Protein AF-A0A5C8JK02-F1 (afdb_monomer)

Nearest PDB structures (foldseek):
  8xi2-assembly1_g  TM=6.910E-01  e=1.265E-02  Chlamydomonas reinhardtii
  7evo-assembly1_f  TM=6.483E-01  e=3.246E-02  Homo sapiens
  3jcm-assembly1_X  TM=5.845E-01  e=3.246E-02  Saccharomyces cerevisiae S288C
  7a5p-assembly1_b  TM=5.838E-01  e=1.039E-01  Homo sapiens
  2fhd-assembly1_A  TM=5.444E-01  e=1.190E+00  Schizosaccharomyces pombe

Secondary structure (DSSP, 8-state):
--GGGGBT-EEEEEETTS-EEEEEEEEEE-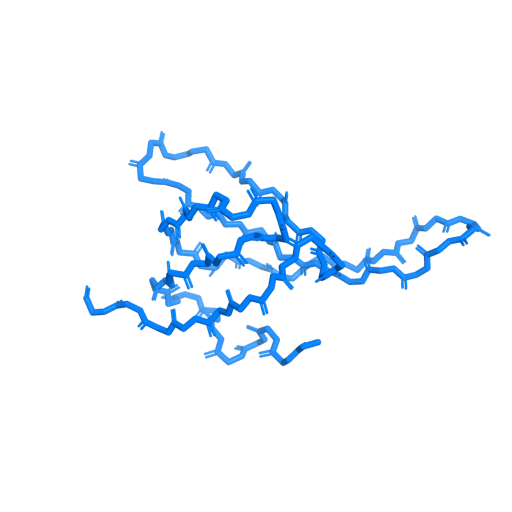--STT----EEEEE-TTS-EEEEEGGGEEEEEE--

pLDDT: mean 88.68, std 9.55, range [57.47, 96.31]

Radius of gyration: 11.31 Å; Cα contacts (8 Å, |Δi|>4): 132; chains: 1; bounding box: 30×21×29 Å

Solvent-accessible surface area (backbone atoms only — not comparable to full-atom values): 3814 Å² total; per-residue (Å²): 130,82,61,77,85,38,56,81,29,41,28,39,35,32,31,68,88,69,50,74,49,65,30,28,29,69,48,76,42,75,41,83,52,104,86,57,79,50,45,28,33,32,27,38,32,93,84,73,47,79,44,81,45,45,50,90,48,49,64,47,77,43,82,43,137

Foldseek 3Di:
DPCVVQAQFWKWWAFPVRDIATFGFHAKAFDDDDPDTWIWTWGQHPVRDTDIDTPNGTPDMDTDD

Sequence (65 aa):
MEFEKYFDKKVKIVLTDKKTFVGVVYDKTYGEDDDSFVDGILIDSSDGALIELKENEIQSIESAD

Mean predicted aligned error: 4.36 Å

Structure (mmCIF, N/CA/C/O backbone):
data_AF-A0A5C8JK02-F1
#
_entry.id   AF-A0A5C8JK02-F1
#
loop_
_atom_site.group_PDB
_atom_site.id
_atom_site.type_symbol
_atom_site.label_atom_id
_atom_site.label_alt_id
_atom_site.label_comp_id
_atom_site.label_asym_id
_atom_site.label_entity_id
_atom_site.label_seq_id
_atom_site.pdbx_PDB_ins_code
_atom_site.Cartn_x
_atom_site.Cartn_y
_atom_site.Cartn_z
_atom_site.occupancy
_atom_site.B_iso_or_equiv
_atom_site.auth_seq_id
_atom_site.auth_comp_id
_atom_site.auth_asym_id
_atom_site.auth_atom_id
_atom_site.pdbx_PDB_model_num
ATOM 1 N N . MET A 1 1 ? 8.985 2.708 0.557 1.00 81.19 1 MET A N 1
ATOM 2 C CA . MET A 1 1 ? 8.127 2.956 1.740 1.00 81.19 1 MET A CA 1
ATOM 3 C C . MET A 1 1 ? 8.133 1.701 2.604 1.00 81.19 1 MET A C 1
ATOM 5 O O . MET A 1 1 ? 8.271 0.613 2.071 1.00 81.19 1 MET A O 1
ATOM 9 N N . GLU A 1 2 ? 7.987 1.803 3.928 1.00 87.88 2 GLU A N 1
ATOM 10 C CA . GLU A 1 2 ? 7.900 0.612 4.798 1.00 87.88 2 GLU A CA 1
ATOM 11 C C . GLU A 1 2 ? 6.478 0.025 4.776 1.00 87.88 2 GLU A C 1
ATOM 13 O O . GLU A 1 2 ? 5.694 0.257 5.696 1.00 87.88 2 GLU A O 1
ATOM 18 N N . PHE A 1 3 ? 6.104 -0.681 3.706 1.00 88.94 3 PHE A N 1
ATOM 19 C CA . PHE A 1 3 ? 4.741 -1.205 3.532 1.00 88.94 3 PHE A CA 1
ATOM 20 C C . PHE A 1 3 ? 4.349 -2.284 4.548 1.00 88.94 3 PHE A C 1
ATOM 22 O O . PHE A 1 3 ? 3.191 -2.378 4.945 1.00 88.94 3 PHE A O 1
ATOM 29 N N . GLU A 1 4 ? 5.329 -3.036 5.0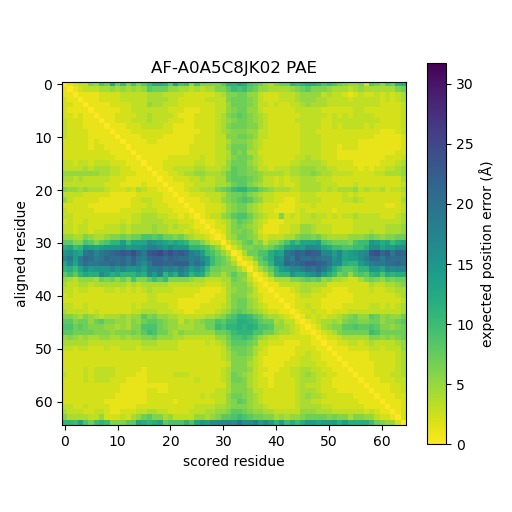40 1.00 89.62 4 GLU A N 1
ATOM 30 C CA . GLU A 1 4 ? 5.160 -4.169 5.959 1.00 89.62 4 GLU A CA 1
A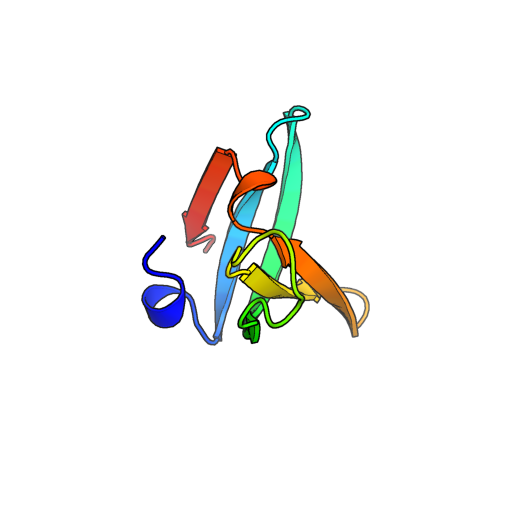TOM 31 C C . GLU A 1 4 ? 4.467 -3.771 7.270 1.00 89.62 4 GLU A C 1
ATOM 33 O O . GLU A 1 4 ? 3.765 -4.571 7.884 1.00 89.62 4 GLU A O 1
ATOM 38 N N . LYS A 1 5 ? 4.595 -2.506 7.693 1.00 92.62 5 LYS A N 1
ATOM 39 C CA . LYS A 1 5 ? 3.919 -2.009 8.900 1.00 92.62 5 LYS A CA 1
ATOM 40 C C . LYS A 1 5 ? 2.406 -1.858 8.733 1.00 92.62 5 LYS A C 1
ATOM 42 O O . LYS A 1 5 ? 1.720 -1.630 9.735 1.00 92.62 5 LYS A O 1
ATOM 47 N N . TYR A 1 6 ? 1.901 -1.945 7.505 1.00 93.25 6 TYR A N 1
ATOM 48 C CA . TYR A 1 6 ? 0.491 -1.794 7.161 1.00 93.25 6 TYR A CA 1
ATOM 49 C C . TYR A 1 6 ? -0.199 -3.114 6.793 1.00 93.25 6 TYR A C 1
ATOM 51 O O . TYR A 1 6 ? -1.405 -3.087 6.579 1.00 93.25 6 TYR A O 1
ATOM 59 N N . PHE A 1 7 ? 0.510 -4.248 6.755 1.00 92.94 7 PHE A N 1
ATOM 60 C CA . PHE A 1 7 ? -0.090 -5.555 6.458 1.00 92.94 7 PHE A CA 1
ATOM 61 C C . PHE A 1 7 ? -1.250 -5.892 7.394 1.00 92.94 7 PHE A C 1
ATOM 63 O O . PHE A 1 7 ? -1.174 -5.638 8.600 1.00 92.94 7 PHE A O 1
ATOM 70 N N . ASP A 1 8 ? -2.328 -6.413 6.807 1.00 92.88 8 ASP A N 1
ATOM 71 C CA . ASP A 1 8 ? -3.623 -6.689 7.436 1.00 92.88 8 ASP A CA 1
ATOM 72 C C . ASP A 1 8 ? -4.277 -5.470 8.109 1.00 92.88 8 ASP A C 1
ATOM 74 O O . ASP A 1 8 ? -5.239 -5.599 8.872 1.00 92.88 8 ASP A O 1
ATOM 78 N N . LYS A 1 9 ? -3.785 -4.254 7.835 1.00 93.44 9 LYS A N 1
ATOM 79 C CA . LYS A 1 9 ? -4.373 -3.015 8.341 1.00 93.44 9 LYS A CA 1
ATOM 80 C C . LYS A 1 9 ? -5.161 -2.329 7.251 1.00 93.44 9 LYS A C 1
ATOM 82 O O . LYS A 1 9 ? -4.729 -2.200 6.105 1.00 93.44 9 LYS A O 1
ATOM 87 N N . LYS A 1 10 ? -6.309 -1.808 7.664 1.00 94.50 10 LYS A N 1
ATOM 88 C CA . LYS A 1 10 ? -7.062 -0.844 6.884 1.00 94.50 10 LYS A CA 1
ATOM 89 C C . LYS A 1 10 ? -6.250 0.446 6.796 1.00 94.50 10 LYS A C 1
ATOM 91 O O . LYS A 1 10 ? -5.791 0.984 7.804 1.00 94.50 10 LYS A O 1
ATOM 96 N N .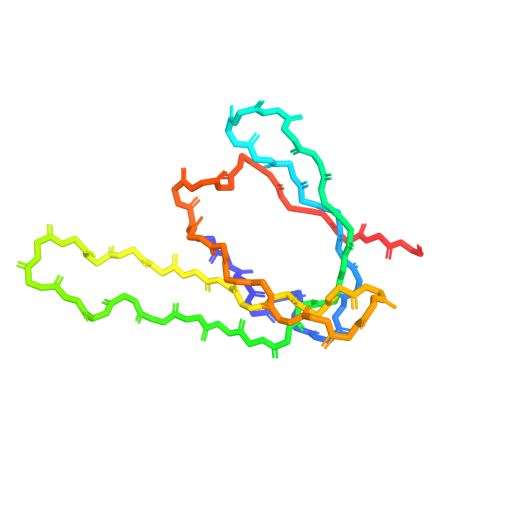 VAL A 1 11 ? -6.057 0.930 5.581 1.00 94.75 11 VAL A N 1
ATOM 97 C CA . VAL A 1 11 ? -5.277 2.126 5.284 1.00 94.75 11 VAL A CA 1
ATOM 98 C C . VAL A 1 11 ? -6.065 3.062 4.397 1.00 94.75 11 VAL A C 1
ATOM 100 O O . VAL A 1 11 ? -6.904 2.645 3.599 1.00 94.75 11 VAL A O 1
ATOM 103 N N . LYS A 1 12 ? -5.758 4.346 4.525 1.00 95.25 12 LYS A N 1
ATOM 104 C CA . LYS A 1 12 ? -6.114 5.368 3.558 1.00 95.25 12 LYS A CA 1
ATOM 105 C C . LYS A 1 12 ? -4.869 5.725 2.760 1.00 95.25 12 LYS A C 1
ATOM 107 O O . LYS A 1 12 ? -3.818 6.030 3.322 1.00 95.25 12 LYS A O 1
ATOM 112 N N . ILE A 1 13 ? -5.002 5.689 1.444 1.00 95.12 13 ILE A N 1
ATOM 113 C CA . ILE A 1 13 ? -3.921 5.932 0.497 1.00 95.12 13 ILE A CA 1
ATOM 114 C C . ILE A 1 13 ? -4.300 7.128 -0.357 1.00 95.12 13 ILE A C 1
ATOM 116 O O . ILE A 1 13 ? -5.407 7.191 -0.885 1.00 95.12 13 ILE A O 1
ATOM 120 N N . VAL A 1 14 ? -3.381 8.074 -0.500 1.00 96.19 14 VAL A N 1
ATOM 121 C CA . VAL A 1 14 ? -3.499 9.193 -1.435 1.00 96.19 14 VAL A CA 1
ATOM 122 C C . VAL A 1 14 ? -2.499 8.957 -2.551 1.00 96.19 14 VAL A C 1
ATOM 124 O O . VAL A 1 14 ? -1.308 8.796 -2.283 1.00 96.19 14 VAL A O 1
ATOM 127 N N . LEU A 1 15 ? -2.977 8.936 -3.790 1.00 95.88 15 LEU A N 1
ATOM 128 C CA . LEU A 1 15 ? -2.138 8.798 -4.974 1.00 95.88 15 LEU A CA 1
ATOM 129 C C . LEU A 1 15 ? -1.584 10.150 -5.433 1.00 95.88 15 LEU A C 1
ATOM 131 O O . LEU A 1 15 ? -2.084 11.218 -5.067 1.00 95.88 15 LEU A O 1
ATOM 135 N N . THR A 1 16 ? -0.559 10.112 -6.280 1.00 96.00 16 THR A N 1
ATOM 136 C CA . THR A 1 16 ? 0.061 11.306 -6.875 1.00 96.00 16 THR A CA 1
ATOM 137 C C . THR A 1 16 ? -0.920 12.137 -7.709 1.00 96.00 16 THR A C 1
ATOM 139 O O . THR A 1 16 ? -0.816 13.367 -7.728 1.00 96.00 16 THR A O 1
ATOM 142 N N . ASP A 1 17 ? -1.933 11.502 -8.308 1.00 95.88 17 ASP A N 1
ATOM 143 C CA . ASP A 1 17 ? -3.035 12.150 -9.035 1.00 95.88 17 ASP A CA 1
ATOM 144 C C . ASP A 1 17 ? -4.154 12.708 -8.126 1.00 95.88 17 ASP A C 1
ATOM 146 O O . ASP A 1 17 ? -5.181 13.178 -8.617 1.00 95.88 17 ASP A O 1
ATOM 150 N N . LYS A 1 18 ? -3.943 12.699 -6.801 1.00 94.12 18 LYS A N 1
ATOM 151 C CA . LYS A 1 18 ? -4.874 13.147 -5.750 1.00 94.12 18 LYS A CA 1
ATOM 152 C C . LYS A 1 18 ? -6.104 12.264 -5.546 1.00 94.12 18 LYS A C 1
ATOM 154 O O . LYS A 1 18 ? -6.960 12.621 -4.730 1.00 94.12 18 LYS A O 1
ATOM 159 N N . LYS A 1 19 ? -6.202 11.102 -6.199 1.00 93.94 19 LYS A N 1
ATOM 160 C CA . LYS A 1 19 ? -7.218 10.108 -5.834 1.00 93.94 19 LYS A CA 1
ATOM 161 C C . LYS A 1 19 ? -6.928 9.538 -4.453 1.00 93.94 19 LYS A C 1
ATOM 163 O O . LYS A 1 19 ? -5.779 9.419 -4.036 1.00 93.94 19 LYS A O 1
ATOM 168 N N . THR A 1 20 ? -7.994 9.206 -3.734 1.00 93.06 20 THR A N 1
ATOM 169 C CA . THR A 1 20 ? -7.914 8.595 -2.406 1.00 93.06 20 THR A CA 1
ATOM 170 C C . THR A 1 20 ? -8.564 7.222 -2.440 1.00 93.06 20 THR A C 1
ATOM 172 O O . THR A 1 20 ? -9.674 7.086 -2.950 1.00 93.06 20 THR A O 1
ATOM 175 N N . PHE A 1 21 ? -7.888 6.237 -1.860 1.00 88.94 21 PHE A N 1
ATOM 176 C CA . PHE A 1 21 ? -8.353 4.863 -1.718 1.00 88.94 21 PHE A CA 1
ATOM 177 C C . PHE A 1 21 ? -8.388 4.475 -0.245 1.00 88.94 21 PHE A C 1
ATOM 179 O O . PHE A 1 21 ? -7.581 4.956 0.551 1.00 88.94 21 PHE A O 1
ATOM 186 N N . VAL A 1 22 ? -9.332 3.611 0.114 1.00 92.38 22 VAL A N 1
ATOM 187 C CA . VAL A 1 22 ? -9.381 2.969 1.428 1.00 92.38 22 VAL A CA 1
ATOM 188 C C . VAL A 1 22 ? -9.535 1.477 1.199 1.00 92.38 22 VAL A C 1
ATOM 190 O O . VAL A 1 22 ? -10.427 1.064 0.463 1.00 92.38 22 VAL A O 1
ATOM 193 N N . GLY A 1 23 ? -8.677 0.687 1.829 1.00 93.31 23 GLY A N 1
ATOM 194 C CA . GLY A 1 23 ? -8.683 -0.768 1.714 1.00 93.31 23 GLY A CA 1
ATOM 195 C C . GLY A 1 23 ? -7.737 -1.392 2.728 1.00 93.31 23 GLY A C 1
ATOM 196 O O . GLY A 1 23 ? -7.169 -0.681 3.558 1.00 93.31 23 GLY A O 1
ATOM 197 N N . VAL A 1 24 ? -7.591 -2.710 2.688 1.00 95.12 24 VAL A N 1
ATOM 198 C CA . VAL A 1 24 ? -6.693 -3.452 3.582 1.00 95.12 24 VAL A CA 1
ATOM 199 C C . VAL A 1 24 ? -5.432 -3.824 2.819 1.00 95.12 24 VAL A C 1
ATOM 201 O O . VAL A 1 24 ? -5.526 -4.338 1.710 1.00 95.12 24 VAL A O 1
ATOM 204 N N . VAL A 1 25 ? -4.249 -3.567 3.382 1.00 94.31 25 VAL A N 1
ATOM 205 C CA . VAL A 1 25 ? -3.006 -4.033 2.748 1.00 94.31 25 VAL A CA 1
ATOM 206 C C . VAL A 1 25 ? -2.906 -5.541 2.905 1.00 94.31 25 VAL A C 1
ATOM 208 O O . VAL A 1 25 ? -2.831 -6.041 4.025 1.00 94.31 25 VAL A O 1
ATOM 211 N N . TYR A 1 26 ? -2.897 -6.240 1.778 1.00 92.69 26 TYR A N 1
ATOM 212 C CA . TYR A 1 26 ? -2.870 -7.693 1.714 1.00 92.69 26 TYR A CA 1
ATOM 213 C C . TYR A 1 26 ? -1.439 -8.231 1.616 1.00 92.69 26 TYR A C 1
ATOM 215 O O . TYR A 1 26 ? -1.058 -9.118 2.371 1.00 92.69 26 TYR A O 1
ATOM 223 N N . ASP A 1 27 ? -0.629 -7.676 0.711 1.00 92.38 27 ASP A N 1
ATOM 224 C CA . ASP A 1 27 ? 0.755 -8.114 0.502 1.00 92.38 27 ASP A CA 1
ATOM 225 C C . ASP A 1 27 ? 1.606 -6.990 -0.111 1.00 92.38 27 ASP A C 1
ATOM 227 O O . ASP A 1 27 ? 1.078 -5.967 -0.560 1.00 92.38 27 ASP A O 1
ATOM 231 N N . LYS A 1 28 ? 2.927 -7.176 -0.149 1.00 91.00 28 LYS A N 1
ATOM 232 C CA . LYS A 1 28 ? 3.856 -6.338 -0.920 1.00 91.00 28 LYS A CA 1
ATOM 233 C C . LYS A 1 28 ? 4.118 -6.955 -2.287 1.00 91.00 28 LYS A C 1
ATOM 235 O O . LYS A 1 28 ? 4.248 -8.170 -2.413 1.00 91.00 28 LYS A O 1
ATOM 240 N 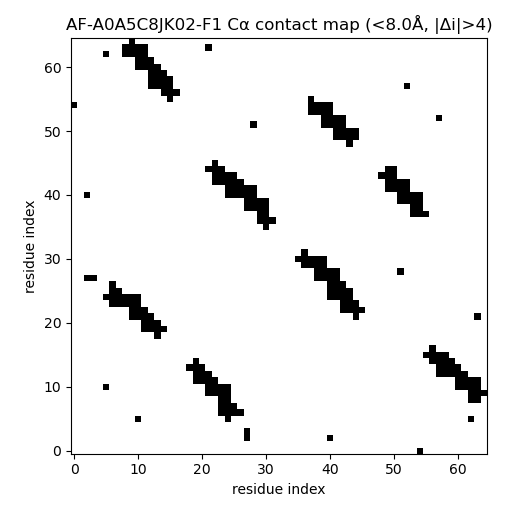N . THR A 1 29 ? 4.259 -6.109 -3.296 1.00 89.62 29 THR A N 1
ATOM 241 C CA . THR A 1 29 ? 4.749 -6.527 -4.609 1.00 89.62 29 THR A CA 1
ATOM 242 C C . THR A 1 29 ? 6.179 -6.052 -4.781 1.00 89.62 29 THR A C 1
ATOM 244 O O . THR A 1 29 ? 6.547 -4.952 -4.368 1.00 89.62 29 THR A O 1
ATOM 247 N N . TYR A 1 30 ? 7.001 -6.923 -5.348 1.00 85.56 30 TYR A N 1
ATOM 248 C CA . TYR A 1 30 ? 8.375 -6.615 -5.702 1.00 85.56 30 TYR A CA 1
ATOM 249 C C . TYR A 1 30 ? 8.419 -6.391 -7.202 1.00 85.56 30 TYR A C 1
ATOM 251 O O . TYR A 1 30 ? 7.969 -7.246 -7.966 1.00 85.56 30 TYR A O 1
ATOM 259 N N . GLY A 1 31 ? 8.923 -5.235 -7.623 1.00 81.12 31 GLY A N 1
ATOM 260 C CA . GLY A 1 31 ? 9.070 -4.955 -9.042 1.00 81.12 31 GLY A CA 1
ATOM 261 C C . GLY A 1 31 ? 10.184 -5.815 -9.633 1.00 81.12 31 GLY A C 1
ATOM 262 O O . GLY A 1 31 ? 11.352 -5.506 -9.425 1.00 81.12 31 GLY A O 1
ATOM 263 N N . GLU A 1 32 ? 9.842 -6.859 -10.383 1.00 69.69 32 GLU A N 1
ATOM 264 C CA . GLU A 1 32 ? 10.770 -7.542 -11.289 1.00 69.69 32 GLU A CA 1
ATOM 265 C C . GLU A 1 32 ? 10.354 -7.242 -12.731 1.00 69.69 32 GLU A C 1
ATOM 267 O O . GLU A 1 32 ? 9.510 -7.937 -13.288 1.00 69.69 32 GLU A O 1
ATOM 272 N N . ASP A 1 33 ? 10.922 -6.188 -13.327 1.00 57.47 33 ASP A N 1
ATOM 273 C CA . ASP A 1 33 ? 11.095 -6.132 -14.782 1.00 57.47 33 ASP A CA 1
ATOM 274 C C . ASP A 1 33 ? 12.167 -5.109 -15.206 1.00 57.47 33 ASP A C 1
ATOM 276 O O . ASP A 1 33 ? 12.357 -4.071 -14.562 1.00 57.47 33 ASP A O 1
ATOM 280 N N . ASP A 1 34 ? 12.843 -5.440 -16.309 1.00 59.53 34 ASP A N 1
ATOM 281 C CA . ASP A 1 34 ? 14.181 -5.040 -16.798 1.00 59.53 34 ASP A CA 1
ATOM 282 C C . ASP A 1 34 ? 14.560 -3.533 -16.813 1.00 59.53 34 ASP A C 1
ATOM 284 O O . ASP A 1 34 ? 15.726 -3.209 -17.027 1.00 59.53 34 ASP A O 1
ATOM 288 N N . ASP A 1 35 ? 13.640 -2.598 -16.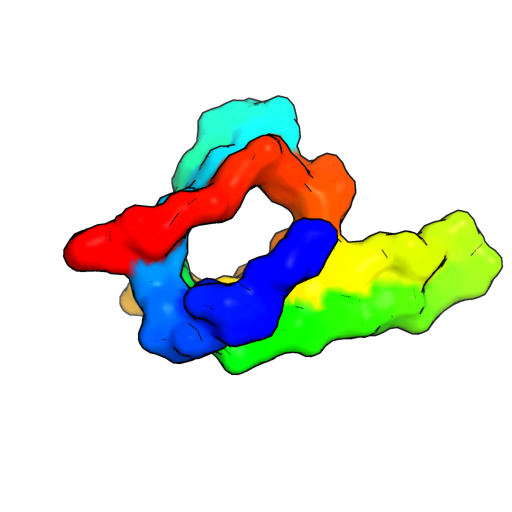544 1.00 58.19 35 ASP A N 1
ATOM 289 C CA . ASP A 1 35 ? 13.884 -1.147 -16.663 1.00 58.19 35 ASP A CA 1
ATOM 290 C C . ASP A 1 35 ? 13.543 -0.313 -15.412 1.00 58.19 35 ASP A C 1
ATOM 292 O O . ASP A 1 35 ? 13.936 0.855 -15.331 1.00 58.19 35 ASP A O 1
ATOM 296 N N . SER A 1 36 ? 12.826 -0.843 -14.411 1.00 59.19 36 SER A N 1
ATOM 297 C CA . SER A 1 36 ? 12.507 -0.090 -13.181 1.00 59.19 36 SER A CA 1
ATOM 298 C C . SER A 1 36 ? 12.063 -0.998 -12.028 1.00 59.19 36 SER A C 1
ATOM 300 O O . SER A 1 36 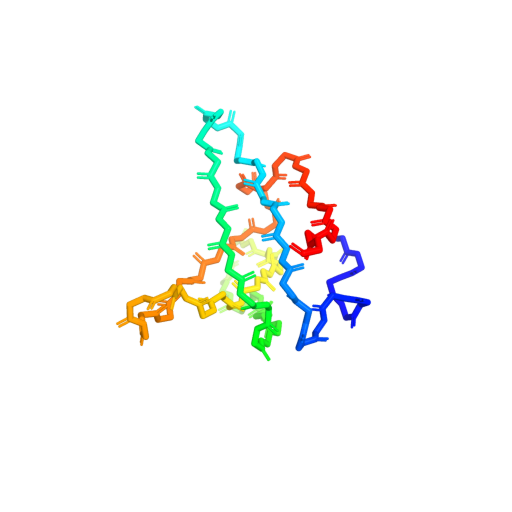? 10.918 -1.444 -11.985 1.00 59.19 36 SER A O 1
ATOM 302 N N . PHE A 1 37 ? 12.940 -1.184 -11.038 1.00 73.62 37 PHE A N 1
ATOM 303 C CA . PHE A 1 37 ? 12.598 -1.791 -9.748 1.00 73.62 37 PHE A CA 1
ATOM 304 C C . PHE A 1 37 ? 11.757 -0.803 -8.935 1.00 73.62 37 PHE A C 1
ATOM 306 O O . PHE A 1 37 ? 12.292 0.117 -8.313 1.00 73.62 37 PHE A O 1
ATOM 313 N N . VAL A 1 38 ? 10.436 -0.960 -8.977 1.00 83.88 38 VAL A N 1
ATOM 314 C CA . VAL A 1 38 ? 9.517 -0.191 -8.134 1.00 83.88 38 VAL A CA 1
ATOM 315 C C . VAL A 1 38 ? 8.669 -1.171 -7.344 1.00 83.88 38 VAL A C 1
ATOM 317 O O . VAL A 1 38 ? 7.809 -1.842 -7.909 1.00 83.88 38 VAL A O 1
ATOM 320 N N . ASP A 1 39 ? 8.932 -1.237 -6.043 1.00 90.56 39 ASP A N 1
ATOM 321 C CA . ASP A 1 39 ? 8.113 -1.987 -5.096 1.00 90.56 39 ASP A CA 1
ATOM 322 C C . ASP A 1 39 ? 6.697 -1.400 -5.021 1.00 90.56 39 ASP A C 1
ATOM 324 O O . ASP A 1 39 ? 6.456 -0.233 -5.346 1.00 90.56 39 ASP A O 1
ATOM 328 N N . GLY A 1 40 ? 5.748 -2.204 -4.566 1.00 92.81 40 GLY A N 1
ATOM 329 C CA . GLY A 1 40 ? 4.351 -1.820 -4.444 1.00 92.81 40 GLY A CA 1
ATOM 330 C C . GLY A 1 40 ? 3.617 -2.603 -3.366 1.00 92.81 40 GLY A C 1
ATOM 331 O O . GLY A 1 40 ? 4.213 -3.308 -2.547 1.00 92.81 40 GLY A O 1
ATOM 332 N N . ILE A 1 41 ? 2.297 -2.451 -3.356 1.00 93.69 41 ILE A N 1
ATOM 333 C CA . ILE A 1 41 ? 1.388 -3.139 -2.439 1.00 93.69 41 ILE A CA 1
ATOM 334 C C . ILE A 1 41 ? 0.144 -3.638 -3.157 1.00 93.69 41 ILE A C 1
ATOM 336 O O . ILE A 1 41 ? -0.369 -2.981 -4.061 1.00 93.69 41 ILE A O 1
ATOM 340 N N . LEU A 1 42 ? -0.378 -4.767 -2.684 1.00 94.12 42 LEU A N 1
ATOM 341 C CA . LEU A 1 42 ? -1.720 -5.240 -2.993 1.00 94.12 42 LEU A CA 1
ATOM 342 C C . LEU A 1 42 ? -2.686 -4.765 -1.911 1.00 94.12 42 LEU A C 1
ATOM 344 O O . LEU A 1 42 ? -2.460 -4.972 -0.718 1.00 94.12 42 LEU A O 1
ATOM 348 N N . ILE A 1 43 ? -3.775 -4.143 -2.342 1.00 93.75 43 ILE A N 1
ATOM 349 C CA . ILE A 1 43 ? -4.863 -3.665 -1.498 1.00 93.75 43 ILE A CA 1
ATOM 350 C C . ILE A 1 43 ? -6.103 -4.497 -1.781 1.00 93.75 43 ILE A C 1
ATOM 352 O O . ILE A 1 43 ? -6.541 -4.568 -2.925 1.00 93.75 43 ILE A O 1
ATOM 356 N N . ASP A 1 44 ? -6.697 -5.063 -0.737 1.00 93.44 44 ASP A N 1
ATOM 357 C CA . ASP A 1 44 ? -8.051 -5.600 -0.789 1.00 93.44 44 ASP A CA 1
ATOM 358 C C . ASP A 1 44 ? -9.054 -4.454 -0.614 1.00 93.44 44 ASP A C 1
ATOM 360 O O . ASP A 1 44 ? -9.115 -3.784 0.429 1.00 93.44 44 ASP A O 1
ATOM 364 N N . SER A 1 45 ? -9.787 -4.172 -1.684 1.00 84.88 45 SER A N 1
ATOM 365 C CA . SER A 1 45 ? -10.869 -3.198 -1.698 1.00 84.88 45 SER A CA 1
ATOM 366 C C . SER A 1 45 ? -12.121 -3.790 -1.044 1.00 84.88 45 SER A C 1
ATOM 368 O O . SER A 1 45 ? -12.319 -4.998 -0.980 1.00 84.88 45 SER A O 1
ATOM 370 N N . SER A 1 46 ? -13.020 -2.942 -0.548 1.00 78.31 46 SER A N 1
ATOM 371 C CA . SER A 1 46 ? -14.233 -3.384 0.158 1.00 78.31 46 SER A CA 1
ATOM 372 C C . SER A 1 46 ? -15.202 -4.227 -0.689 1.00 78.31 46 SER A C 1
ATOM 374 O O . SER A 1 46 ? -16.135 -4.815 -0.142 1.00 78.31 46 SER A O 1
ATOM 376 N N . ASP A 1 47 ? -15.001 -4.281 -2.004 1.00 81.75 47 ASP A N 1
ATOM 377 C CA . ASP A 1 47 ? -15.719 -5.115 -2.969 1.00 81.75 47 ASP A CA 1
ATOM 378 C C . ASP A 1 47 ? -15.030 -6.464 -3.261 1.00 81.75 47 ASP A C 1
ATOM 380 O O . ASP A 1 47 ? -15.529 -7.235 -4.082 1.00 81.75 47 ASP A O 1
ATOM 384 N N . GLY A 1 48 ? -13.926 -6.775 -2.572 1.00 81.75 48 GLY A N 1
ATOM 385 C CA . GLY A 1 48 ? -13.150 -8.006 -2.741 1.00 81.75 48 GLY A CA 1
ATOM 386 C C . GLY A 1 48 ? -12.235 -7.998 -3.967 1.00 81.75 48 GLY A C 1
ATOM 387 O O . GLY A 1 48 ? -11.758 -9.056 -4.386 1.00 81.75 48 GLY A O 1
ATOM 388 N N . ALA A 1 49 ? -12.028 -6.833 -4.590 1.00 88.50 49 ALA A N 1
ATOM 389 C CA . ALA A 1 49 ? -11.068 -6.668 -5.671 1.00 88.50 49 ALA A CA 1
ATOM 390 C C . ALA A 1 49 ? -9.668 -6.385 -5.110 1.00 88.50 49 ALA A C 1
ATOM 392 O O . ALA A 1 49 ? -9.490 -5.497 -4.276 1.00 88.50 49 ALA A O 1
ATOM 393 N N . LEU A 1 50 ? -8.663 -7.093 -5.632 1.00 91.56 50 LEU A N 1
ATOM 394 C CA . LEU A 1 50 ? -7.261 -6.799 -5.349 1.00 91.56 50 LEU A CA 1
ATOM 395 C C . LEU A 1 50 ? -6.755 -5.712 -6.300 1.00 91.56 50 LEU A C 1
ATOM 397 O O . LEU A 1 50 ? -6.818 -5.860 -7.522 1.00 91.56 50 LEU A O 1
ATOM 401 N N . ILE A 1 51 ? -6.247 -4.625 -5.729 1.00 91.81 51 ILE A N 1
ATOM 402 C CA . ILE A 1 51 ? -5.683 -3.483 -6.445 1.00 91.81 51 ILE A CA 1
ATOM 403 C C . ILE A 1 51 ? -4.188 -3.432 -6.155 1.00 91.81 51 ILE A C 1
ATOM 405 O O . ILE A 1 51 ? -3.787 -3.292 -5.002 1.00 91.81 51 ILE A O 1
ATOM 409 N N . GLU A 1 52 ? -3.364 -3.509 -7.193 1.00 92.56 52 GLU A N 1
ATOM 410 C CA . GLU A 1 52 ? -1.930 -3.257 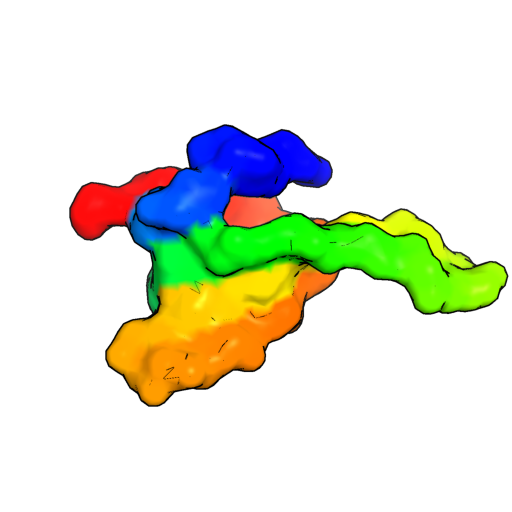-7.073 1.00 92.56 52 GLU A CA 1
ATOM 411 C C . GLU A 1 52 ? -1.640 -1.759 -7.206 1.00 92.56 52 GLU A C 1
ATOM 413 O O . GLU A 1 52 ? -2.120 -1.110 -8.136 1.00 92.56 52 GLU A O 1
ATOM 418 N N . LEU A 1 53 ? -0.856 -1.214 -6.275 1.00 92.38 53 LEU A N 1
ATOM 419 C CA . LEU A 1 53 ? -0.384 0.168 -6.291 1.00 92.38 53 LEU A CA 1
ATOM 420 C C . LEU A 1 53 ? 1.136 0.190 -6.176 1.00 92.38 53 LEU A C 1
ATOM 422 O O . LEU A 1 53 ? 1.693 -0.320 -5.200 1.00 92.38 53 LEU A O 1
ATOM 426 N N . LYS A 1 54 ? 1.809 0.824 -7.136 1.00 92.81 54 LYS A N 1
ATOM 427 C CA . LYS A 1 54 ? 3.266 0.987 -7.104 1.00 92.81 54 LYS A CA 1
ATOM 428 C C . LYS A 1 54 ? 3.655 2.125 -6.170 1.00 92.81 54 LYS A C 1
ATOM 430 O O . LYS A 1 54 ? 2.940 3.118 -6.040 1.00 92.81 54 LYS A O 1
ATOM 435 N N . GLU A 1 55 ? 4.827 2.035 -5.551 1.00 92.69 55 GLU A N 1
ATOM 436 C CA . GLU A 1 55 ? 5.308 3.053 -4.613 1.00 92.69 55 GLU A CA 1
ATOM 437 C C . GLU A 1 55 ? 5.357 4.454 -5.236 1.00 92.69 55 GLU A C 1
ATOM 439 O O . GLU A 1 55 ? 4.999 5.433 -4.586 1.00 92.69 55 GLU A O 1
ATOM 444 N N . ASN A 1 56 ? 5.741 4.559 -6.509 1.00 92.50 56 ASN A N 1
ATOM 445 C CA . ASN A 1 56 ? 5.803 5.836 -7.222 1.00 92.50 56 ASN A CA 1
ATOM 446 C C . ASN A 1 56 ? 4.421 6.444 -7.539 1.00 92.50 56 ASN A C 1
ATOM 448 O O . ASN A 1 56 ? 4.336 7.630 -7.863 1.00 92.50 56 ASN A O 1
ATOM 452 N N . GLU A 1 57 ? 3.345 5.666 -7.442 1.00 93.44 57 GLU A N 1
ATOM 453 C CA . GLU A 1 57 ? 1.966 6.140 -7.578 1.00 93.44 57 GLU A CA 1
ATOM 454 C C . GLU A 1 57 ? 1.410 6.648 -6.242 1.00 93.44 57 GLU A C 1
ATOM 456 O O . GLU A 1 57 ? 0.453 7.426 -6.230 1.00 93.44 57 GLU A O 1
ATOM 461 N N . ILE A 1 58 ? 2.020 6.263 -5.117 1.00 94.62 58 ILE A N 1
ATOM 462 C CA . ILE A 1 58 ? 1.554 6.581 -3.768 1.00 94.62 58 ILE A CA 1
ATOM 463 C C . ILE A 1 58 ? 2.198 7.883 -3.286 1.00 94.62 58 ILE A C 1
ATOM 465 O O . ILE A 1 58 ? 3.402 7.982 -3.070 1.00 94.62 58 ILE A O 1
ATOM 469 N N . GLN A 1 59 ? 1.368 8.894 -3.038 1.00 96.31 59 GLN A N 1
ATOM 470 C CA . GLN A 1 59 ? 1.805 10.128 -2.392 1.00 96.31 59 GLN A CA 1
ATOM 471 C C . GLN A 1 59 ? 1.913 9.959 -0.867 1.00 96.31 59 GLN A C 1
ATOM 473 O O . GLN A 1 59 ? 2.857 10.461 -0.257 1.00 96.31 59 GLN A O 1
ATOM 478 N N . SER A 1 60 ? 0.939 9.299 -0.234 1.00 95.44 60 SER A N 1
ATOM 479 C CA . SER A 1 60 ? 0.946 9.042 1.212 1.00 95.44 60 SER A CA 1
ATOM 480 C C . SER A 1 60 ? 0.060 7.861 1.598 1.00 95.44 60 SER A C 1
ATOM 482 O O . SER A 1 60 ? -0.971 7.630 0.970 1.00 95.44 60 SER A O 1
ATOM 484 N N . ILE A 1 61 ? 0.426 7.179 2.683 1.00 95.38 61 ILE A N 1
ATOM 485 C CA . ILE A 1 61 ? -0.316 6.065 3.278 1.00 95.38 61 ILE A CA 1
ATOM 486 C C . ILE A 1 61 ? -0.406 6.246 4.799 1.00 95.38 61 ILE A C 1
ATOM 488 O O . ILE A 1 61 ? 0.595 6.501 5.473 1.00 95.38 61 ILE A O 1
ATOM 492 N N . GLU A 1 62 ? -1.611 6.114 5.345 1.00 95.19 62 GLU A N 1
ATOM 493 C CA . GLU A 1 62 ? -1.896 6.213 6.779 1.00 95.19 62 GLU A CA 1
ATOM 494 C C . GLU A 1 62 ? -2.865 5.106 7.209 1.00 95.19 62 GLU A C 1
ATOM 496 O O . GLU A 1 62 ? -3.725 4.698 6.430 1.00 95.19 62 GLU A O 1
ATOM 501 N N . SER A 1 63 ? -2.729 4.600 8.437 1.00 93.56 63 SER A N 1
ATOM 502 C CA . SER A 1 63 ? -3.717 3.671 8.996 1.00 93.56 63 SER A CA 1
ATOM 503 C C . SER A 1 63 ? -5.069 4.370 9.111 1.00 93.56 63 SER A C 1
ATOM 505 O O . SER A 1 63 ? -5.134 5.525 9.528 1.00 93.56 63 SER A O 1
ATOM 507 N N . ALA A 1 64 ? -6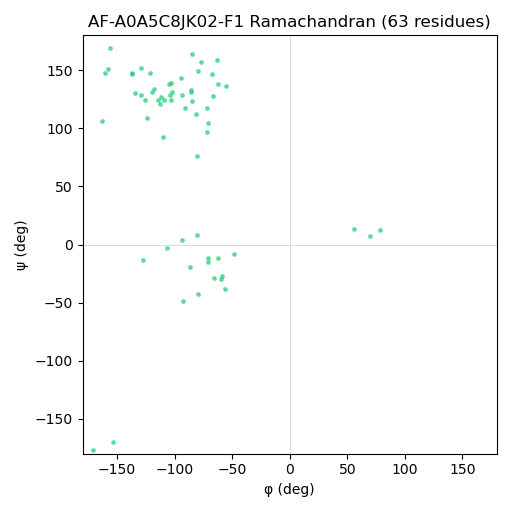.138 3.666 8.762 1.00 89.19 64 ALA A N 1
ATOM 508 C CA . ALA A 1 64 ? -7.503 4.134 8.936 1.00 89.19 64 ALA A CA 1
ATOM 509 C C . ALA A 1 64 ? -8.201 3.243 9.966 1.00 89.19 64 ALA A C 1
ATOM 511 O O . ALA A 1 64 ? -8.233 2.024 9.793 1.00 89.19 64 ALA A O 1
ATOM 512 N N . ASP A 1 65 ? -8.748 3.854 11.018 1.00 75.50 65 ASP A N 1
ATOM 513 C CA . ASP A 1 65 ? -9.587 3.169 12.009 1.00 75.50 65 ASP A CA 1
ATOM 514 C C . ASP A 1 65 ? -10.933 2.679 11.413 1.00 75.50 65 ASP A C 1
ATOM 516 O O . ASP A 1 65 ? -11.398 3.178 10.347 1.00 75.50 65 ASP A O 1
#